Protein AF-A0A948YS20-F1 (afdb_monomer)

Secondary structure (DSSP, 8-state):
--HHHHHHHHHHHHHHHHHHHHHHHHHHHHHH------TT-GGGS--HHHHHHS-HHHHHHHHHHHHHHHHHHHHHH--

Sequence (79 aa):
MNLREMAYKAGRWAERIRWRVWNKHLLLFWHRLWIRRNEFHGSLRLDADALMVMNKKERGRYVKDLFRRRRIAHEADGP

Radius of gyration: 16.5 Å; Cα contacts (8 Å, |Δi|>4): 35; chains: 1; bounding box: 40×21×50 Å

Mean predicted aligned error: 9.14 Å

Foldseek 3Di:
DDPVVVVVVVVVVVVLVVLVVVLVVLVVVLVVVLDALALVPPSLDDDPSNVVSDDPVRNVVVVVVSVVSSVSNDVNVPD

Structure (mmCIF, N/CA/C/O backbone):
data_AF-A0A948YS20-F1
#
_entry.id   AF-A0A948YS20-F1
#
loop_
_atom_site.group_PDB
_atom_site.id
_atom_site.type_symbol
_atom_site.label_atom_id
_atom_site.label_alt_id
_atom_site.label_comp_id
_atom_site.label_asym_id
_atom_site.label_entity_id
_atom_site.label_seq_id
_atom_site.pdbx_PDB_ins_code
_atom_site.Cartn_x
_atom_site.Cartn_y
_atom_site.Cartn_z
_atom_site.occupancy
_atom_site.B_iso_or_equiv
_atom_site.auth_seq_id
_atom_site.auth_comp_id
_atom_site.auth_asym_id
_atom_site.auth_atom_id
_atom_site.pdbx_PDB_model_num
ATOM 1 N N . MET A 1 1 ? -27.611 -0.155 26.582 1.00 60.28 1 MET A N 1
ATOM 2 C CA . MET A 1 1 ? -26.450 -0.739 25.875 1.00 60.28 1 MET A CA 1
ATOM 3 C C . MET A 1 1 ? -26.085 -2.038 26.580 1.00 60.28 1 MET A C 1
ATOM 5 O O . MET A 1 1 ? -25.838 -2.001 27.777 1.00 60.28 1 MET A O 1
ATOM 9 N N . ASN A 1 2 ? -26.168 -3.175 25.888 1.00 84.31 2 ASN A N 1
ATOM 10 C CA . ASN A 1 2 ? -26.024 -4.526 26.465 1.00 84.31 2 ASN A CA 1
ATOM 11 C C . ASN A 1 2 ? -24.559 -5.019 26.369 1.00 84.31 2 ASN A C 1
ATOM 13 O O . ASN A 1 2 ? -23.852 -4.659 25.428 1.00 84.31 2 ASN A O 1
ATOM 17 N N . LEU A 1 3 ? -24.117 -5.879 27.299 1.00 76.50 3 LEU A N 1
ATOM 18 C CA . LEU A 1 3 ? -22.862 -6.654 27.250 1.00 76.50 3 LEU A CA 1
ATOM 19 C C . LEU A 1 3 ? -22.515 -7.196 25.846 1.00 76.50 3 LEU A C 1
ATOM 21 O O . LEU A 1 3 ? -21.367 -7.102 25.415 1.00 76.50 3 LEU A O 1
ATOM 25 N N . ARG A 1 4 ? -23.502 -7.692 25.089 1.00 77.00 4 ARG A N 1
ATOM 26 C CA . ARG A 1 4 ? -23.318 -8.219 23.723 1.00 77.00 4 ARG A CA 1
ATOM 27 C C . ARG A 1 4 ? -22.931 -7.138 22.704 1.00 77.00 4 ARG A C 1
ATOM 29 O O . ARG A 1 4 ? -22.081 -7.373 21.848 1.00 77.00 4 ARG A O 1
ATOM 36 N N . GLU A 1 5 ? -23.502 -5.937 22.815 1.00 76.50 5 GLU A N 1
ATOM 37 C CA . GLU A 1 5 ? -23.108 -4.789 21.984 1.00 76.50 5 GLU A CA 1
ATOM 38 C C . GLU A 1 5 ? -21.714 -4.277 22.354 1.00 76.50 5 GLU A C 1
ATOM 40 O O . GLU A 1 5 ? -20.954 -3.871 21.474 1.00 76.50 5 GLU A O 1
ATOM 45 N N . MET A 1 6 ? -21.365 -4.297 23.645 1.00 75.69 6 MET A N 1
ATOM 46 C CA . MET A 1 6 ? -20.040 -3.880 24.109 1.00 75.69 6 MET A CA 1
ATOM 47 C C . MET A 1 6 ? -18.953 -4.835 23.605 1.00 75.69 6 MET A C 1
ATOM 49 O O . MET A 1 6 ? -17.946 -4.373 23.070 1.00 75.69 6 MET A O 1
ATOM 53 N N . ALA A 1 7 ? -19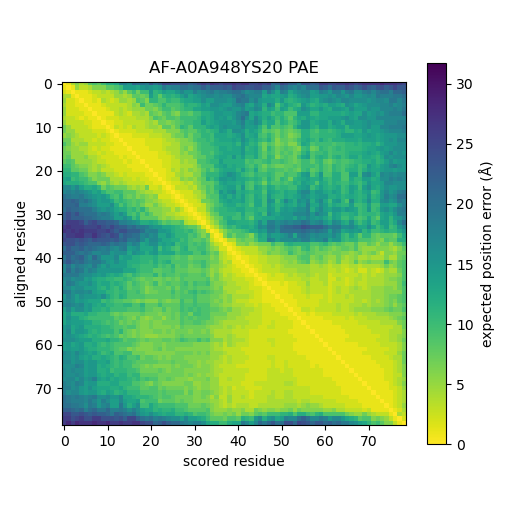.190 -6.149 23.669 1.00 78.06 7 ALA A N 1
ATOM 54 C CA . ALA A 1 7 ? -18.288 -7.160 23.118 1.00 78.06 7 ALA A CA 1
ATOM 55 C C . ALA A 1 7 ? -18.114 -7.020 21.593 1.00 78.06 7 ALA A C 1
ATOM 57 O O . ALA A 1 7 ? -16.990 -7.049 21.090 1.00 78.06 7 ALA A O 1
ATOM 58 N N . TYR A 1 8 ? -19.203 -6.783 20.853 1.00 78.88 8 TYR A N 1
ATOM 59 C CA . TYR A 1 8 ? -19.143 -6.554 19.405 1.00 78.88 8 TYR A CA 1
ATOM 60 C C . TYR A 1 8 ? -18.327 -5.301 19.045 1.00 78.88 8 TYR A C 1
ATOM 62 O O . TYR A 1 8 ? -17.461 -5.339 18.165 1.00 78.88 8 TYR A O 1
ATOM 70 N N . LYS A 1 9 ? -18.556 -4.186 19.754 1.00 76.69 9 LYS A N 1
ATOM 71 C CA . LYS A 1 9 ? -17.786 -2.945 19.570 1.00 76.69 9 LYS A CA 1
ATOM 72 C C . LYS A 1 9 ? -16.304 -3.148 19.891 1.00 76.69 9 LYS A C 1
ATOM 74 O O . LYS A 1 9 ? -15.465 -2.674 19.128 1.00 76.69 9 LYS A O 1
ATOM 79 N N . ALA A 1 10 ? -15.984 -3.875 20.962 1.00 76.69 10 ALA A N 1
ATOM 80 C CA . ALA A 1 10 ? -14.608 -4.190 21.340 1.00 76.69 10 ALA A CA 1
ATOM 81 C C . ALA A 1 10 ? -13.892 -5.029 20.265 1.00 76.69 10 ALA A C 1
ATOM 83 O O . ALA A 1 10 ? -12.778 -4.685 19.868 1.00 76.69 10 ALA A O 1
ATOM 84 N N . GLY A 1 11 ? -14.552 -6.055 19.712 1.00 81.12 11 GLY A N 1
ATOM 85 C CA . GLY A 1 11 ? -14.003 -6.873 18.622 1.00 81.12 11 GLY A CA 1
ATOM 86 C C . GLY A 1 11 ? -13.701 -6.059 17.359 1.00 81.12 11 GLY A C 1
ATOM 87 O O . GLY A 1 11 ? -12.590 -6.108 16.829 1.00 81.12 11 GLY A O 1
ATOM 88 N N . ARG A 1 12 ? -14.646 -5.210 16.934 1.00 78.00 12 ARG A N 1
ATOM 89 C CA . ARG A 1 12 ? -14.471 -4.290 15.792 1.00 78.00 12 ARG A CA 1
ATOM 90 C C . ARG A 1 12 ? -13.333 -3.287 16.012 1.00 78.00 12 ARG A C 1
ATOM 92 O O . ARG A 1 12 ? -12.665 -2.877 15.060 1.00 78.00 12 ARG A O 1
ATOM 99 N N . TRP A 1 13 ? -13.122 -2.861 17.256 1.00 79.62 13 TRP A N 1
ATOM 100 C CA . TRP A 1 13 ? -12.052 -1.932 17.613 1.00 79.62 13 TRP A CA 1
ATOM 101 C C . TRP A 1 13 ? -10.676 -2.607 17.565 1.00 79.62 13 TRP A C 1
ATOM 103 O O . TRP A 1 13 ? -9.749 -2.062 16.963 1.00 79.62 13 TRP A O 1
ATOM 113 N N . ALA A 1 14 ? -10.568 -3.828 18.097 1.00 79.81 14 ALA A N 1
ATOM 114 C CA . ALA A 1 14 ? -9.356 -4.641 18.024 1.00 79.81 14 ALA A CA 1
ATOM 115 C C . ALA A 1 14 ? -8.961 -4.961 16.573 1.00 79.81 14 ALA A C 1
ATOM 117 O O . ALA A 1 14 ? -7.789 -4.839 16.212 1.00 79.81 14 ALA A O 1
ATOM 118 N N . GLU A 1 15 ? -9.926 -5.289 15.708 1.00 77.81 15 GLU A N 1
ATOM 119 C CA . GLU A 1 15 ? -9.672 -5.452 14.273 1.00 77.81 15 GLU A CA 1
ATOM 120 C C . GLU A 1 15 ? -9.139 -4.170 13.644 1.00 77.81 15 GLU A C 1
ATOM 122 O O . GLU A 1 15 ? -8.105 -4.198 12.983 1.00 77.81 15 GLU A O 1
ATOM 127 N N . ARG A 1 16 ? -9.785 -3.022 13.879 1.00 77.94 16 ARG A N 1
ATOM 128 C CA . ARG A 1 16 ? -9.310 -1.732 13.355 1.00 77.94 16 ARG A CA 1
ATOM 129 C C . ARG A 1 16 ? -7.873 -1.422 13.763 1.00 77.94 16 ARG A C 1
ATOM 131 O O . ARG A 1 16 ? -7.117 -0.892 12.948 1.00 77.94 16 ARG A O 1
ATOM 138 N N . ILE A 1 17 ? -7.493 -1.735 15.001 1.00 81.06 17 ILE A N 1
ATOM 139 C CA . ILE A 1 17 ? -6.108 -1.589 15.460 1.00 81.06 17 IL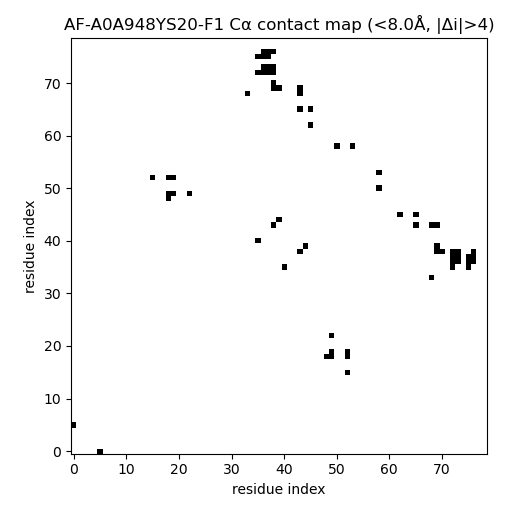E A CA 1
ATOM 140 C C . ILE A 1 17 ? -5.188 -2.535 14.706 1.00 81.06 17 ILE A C 1
ATOM 142 O O . ILE A 1 17 ? -4.171 -2.079 14.186 1.00 81.06 17 ILE A O 1
ATOM 146 N N . ARG A 1 18 ? -5.558 -3.814 14.586 1.00 78.12 18 ARG A N 1
ATOM 147 C CA . ARG A 1 18 ? -4.792 -4.807 13.826 1.00 78.12 18 ARG A CA 1
ATOM 148 C C . ARG A 1 18 ? -4.546 -4.331 12.396 1.00 78.12 18 ARG A C 1
ATOM 150 O O . ARG A 1 18 ? -3.404 -4.317 11.960 1.00 78.12 18 ARG A O 1
ATOM 157 N N . TRP A 1 19 ? -5.580 -3.836 11.716 1.00 75.06 19 TRP A N 1
ATOM 158 C CA . TRP A 1 19 ? -5.488 -3.278 10.365 1.00 75.06 19 TRP A CA 1
ATOM 159 C C . TRP A 1 19 ? -4.610 -2.024 10.290 1.00 75.06 19 TRP A C 1
ATOM 161 O O . TRP A 1 19 ? -3.853 -1.863 9.338 1.00 75.06 19 TRP A O 1
ATOM 171 N N . ARG A 1 20 ? -4.657 -1.129 11.286 1.00 74.12 20 ARG A N 1
ATOM 172 C CA . ARG A 1 20 ? -3.769 0.049 11.345 1.00 74.12 20 ARG A CA 1
ATOM 173 C C . ARG A 1 20 ? -2.306 -0.333 11.551 1.00 74.12 20 ARG A C 1
ATOM 175 O O . ARG A 1 20 ? -1.433 0.247 10.907 1.00 74.12 20 ARG A O 1
ATOM 182 N N . VAL A 1 21 ? -2.046 -1.283 12.445 1.00 75.31 21 VAL A N 1
ATOM 183 C CA . VAL A 1 21 ? -0.706 -1.813 12.721 1.00 75.31 21 VAL A CA 1
ATOM 184 C C . VAL A 1 21 ? -0.178 -2.528 11.479 1.00 75.31 21 VAL A C 1
ATOM 186 O O . VAL A 1 21 ? 0.896 -2.180 10.995 1.00 75.31 21 VAL A O 1
ATOM 189 N N . TRP A 1 22 ? -0.979 -3.416 10.887 1.00 69.94 22 TRP A N 1
ATOM 190 C CA . TRP A 1 22 ? -0.689 -4.084 9.619 1.00 69.94 22 TRP A CA 1
ATOM 191 C C . TRP A 1 22 ? -0.389 -3.081 8.506 1.00 69.94 22 TRP A C 1
ATOM 193 O O . TRP A 1 22 ? 0.641 -3.203 7.862 1.00 69.94 22 TRP A O 1
ATOM 203 N N . ASN A 1 23 ? -1.187 -2.020 8.348 1.00 70.06 23 ASN A N 1
ATOM 204 C CA . ASN A 1 23 ? -0.929 -0.959 7.370 1.00 70.06 23 ASN A CA 1
ATOM 205 C C . ASN A 1 23 ? 0.400 -0.231 7.593 1.00 70.06 23 ASN A C 1
ATOM 207 O O . ASN A 1 23 ? 1.105 0.058 6.627 1.00 70.06 23 ASN A O 1
ATOM 211 N N . LYS A 1 24 ? 0.762 0.073 8.846 1.00 71.12 24 LYS A N 1
ATOM 212 C CA . LYS A 1 24 ? 2.062 0.685 9.161 1.00 71.12 24 LYS A CA 1
ATOM 213 C C . LYS A 1 24 ? 3.222 -0.265 8.864 1.00 71.12 24 LYS A C 1
ATOM 215 O O . LYS A 1 24 ? 4.219 0.174 8.296 1.00 71.12 24 LYS A O 1
ATOM 220 N N . HIS A 1 25 ? 3.088 -1.546 9.205 1.00 67.12 25 HIS A N 1
ATOM 221 C CA . HIS A 1 25 ? 4.100 -2.555 8.895 1.00 67.12 25 HIS A CA 1
ATOM 222 C C . HIS A 1 25 ? 4.198 -2.831 7.398 1.00 67.12 25 HIS A C 1
ATOM 224 O O . HIS A 1 25 ? 5.310 -2.912 6.895 1.00 67.12 25 HIS A O 1
ATOM 230 N N . LEU A 1 26 ? 3.077 -2.885 6.676 1.00 65.88 26 LEU A N 1
ATOM 231 C CA . LEU A 1 26 ? 3.039 -2.931 5.218 1.00 65.88 26 LEU A CA 1
ATOM 232 C C . LEU A 1 26 ? 3.779 -1.730 4.654 1.00 65.88 26 LEU A C 1
ATOM 234 O O . LEU A 1 26 ? 4.706 -1.940 3.897 1.00 65.88 26 LEU A O 1
ATOM 238 N N . LEU A 1 27 ? 3.448 -0.493 5.041 1.00 62.34 27 LEU A N 1
ATOM 239 C CA . LEU A 1 27 ? 4.163 0.717 4.599 1.00 62.34 27 LEU A CA 1
ATOM 240 C C . LEU A 1 27 ? 5.678 0.612 4.822 1.00 62.34 27 LEU A C 1
ATOM 242 O O . LEU A 1 27 ? 6.448 0.860 3.897 1.00 62.34 27 LEU A O 1
ATOM 246 N N . LEU A 1 28 ? 6.113 0.184 6.008 1.00 58.28 28 LEU A N 1
ATOM 247 C CA . LEU A 1 28 ? 7.532 -0.032 6.310 1.00 58.28 28 LEU A CA 1
ATOM 248 C C . LEU A 1 28 ? 8.151 -1.154 5.464 1.00 58.28 28 LEU A C 1
ATOM 250 O O . LEU A 1 28 ? 9.273 -1.019 4.983 1.00 58.28 28 LEU A O 1
ATOM 254 N N . PHE A 1 29 ? 7.423 -2.244 5.242 1.00 61.97 29 PHE A N 1
ATOM 255 C CA . PHE A 1 29 ? 7.862 -3.362 4.415 1.00 61.97 29 PHE A CA 1
ATOM 256 C C . PHE A 1 29 ? 7.938 -2.957 2.936 1.00 61.97 29 PHE A C 1
ATOM 258 O O . PHE A 1 29 ? 8.928 -3.247 2.276 1.00 61.97 29 PHE A O 1
ATOM 265 N N . TRP A 1 30 ? 6.975 -2.181 2.434 1.00 60.03 30 TRP A N 1
ATOM 266 C CA . TRP A 1 30 ? 6.956 -1.596 1.091 1.00 60.03 30 TRP A CA 1
ATOM 267 C C . TRP A 1 30 ? 8.150 -0.698 0.830 1.00 60.03 30 TRP A C 1
ATOM 269 O O . TRP A 1 30 ? 8.732 -0.776 -0.247 1.00 60.03 30 TRP A O 1
ATOM 279 N N . HIS A 1 31 ? 8.535 0.124 1.810 1.00 57.84 31 HIS A N 1
ATOM 280 C CA . HIS A 1 31 ? 9.747 0.933 1.714 1.00 57.84 31 HIS A CA 1
ATOM 281 C C . HIS A 1 31 ? 11.006 0.072 1.541 1.00 57.84 31 HIS A C 1
ATOM 283 O O . HIS A 1 31 ? 11.943 0.514 0.888 1.00 57.84 31 HIS A O 1
ATOM 289 N N . ARG A 1 32 ? 11.015 -1.166 2.056 1.00 59.69 32 ARG A N 1
ATOM 290 C CA . ARG A 1 32 ? 12.113 -2.129 1.861 1.00 59.69 32 ARG A CA 1
ATOM 291 C C . ARG A 1 32 ? 11.995 -2.929 0.559 1.00 59.69 32 ARG A C 1
ATOM 293 O O . ARG A 1 32 ? 12.992 -3.467 0.095 1.00 59.69 32 ARG A O 1
ATOM 300 N N . LEU A 1 33 ? 10.814 -2.988 -0.060 1.00 56.97 33 LEU A N 1
ATOM 301 C CA . LEU A 1 33 ? 10.547 -3.733 -1.299 1.00 56.97 33 LEU A CA 1
ATOM 302 C C . LEU A 1 33 ? 10.958 -2.987 -2.584 1.00 56.97 33 LEU A C 1
ATOM 304 O O . LEU A 1 33 ? 10.409 -3.269 -3.646 1.00 56.97 33 LEU A O 1
ATOM 308 N N . TRP A 1 34 ? 11.965 -2.110 -2.527 1.00 57.03 34 TRP A N 1
ATOM 309 C CA . TRP A 1 34 ? 12.609 -1.456 -3.685 1.00 57.03 34 TRP A CA 1
ATOM 310 C C . TRP A 1 34 ? 13.244 -2.427 -4.712 1.00 57.03 34 TRP A C 1
ATOM 312 O O . TRP A 1 34 ? 13.944 -2.005 -5.622 1.00 57.03 34 TRP A O 1
ATOM 322 N N . ILE 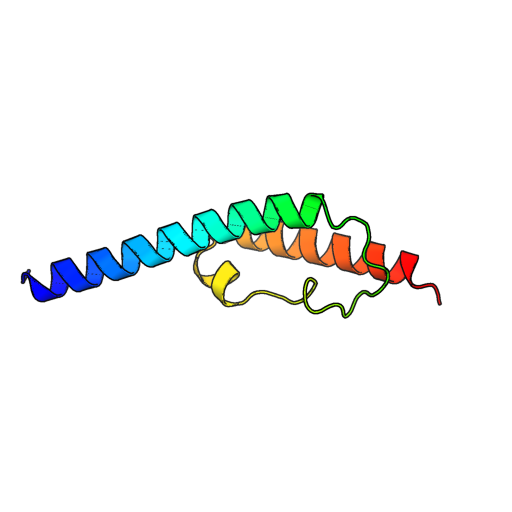A 1 35 ? 12.991 -3.731 -4.590 1.00 57.97 35 ILE A N 1
ATOM 323 C CA . ILE A 1 35 ? 13.552 -4.802 -5.412 1.00 57.97 35 ILE A CA 1
ATOM 324 C C . ILE A 1 35 ? 12.403 -5.701 -5.894 1.00 57.97 35 ILE A C 1
ATOM 326 O O . ILE A 1 35 ? 12.302 -6.871 -5.527 1.00 57.97 35 ILE A O 1
ATOM 330 N N . ARG A 1 36 ? 11.455 -5.160 -6.662 1.00 64.38 36 ARG A N 1
ATOM 331 C CA . ARG A 1 36 ? 10.475 -5.984 -7.386 1.00 64.38 36 ARG A CA 1
ATOM 332 C C . ARG A 1 36 ? 10.599 -5.645 -8.863 1.00 64.38 36 ARG A C 1
ATOM 334 O O . ARG A 1 36 ? 10.303 -4.522 -9.242 1.00 64.38 36 ARG A O 1
ATOM 341 N N . ARG A 1 37 ? 11.064 -6.615 -9.658 1.00 64.00 37 ARG A N 1
ATOM 342 C CA . ARG A 1 37 ? 11.182 -6.482 -11.118 1.00 64.00 37 ARG A CA 1
ATOM 343 C C . ARG A 1 37 ? 9.823 -6.324 -11.799 1.00 64.00 37 ARG A C 1
ATOM 345 O O . ARG A 1 37 ? 9.727 -5.578 -12.744 1.00 64.00 37 ARG A O 1
ATOM 352 N N . ASN A 1 38 ? 8.775 -6.944 -11.257 1.00 72.44 38 ASN A N 1
ATOM 353 C CA . ASN A 1 38 ? 7.483 -7.052 -11.929 1.00 72.44 38 ASN A CA 1
ATOM 354 C C . ASN A 1 38 ? 6.414 -6.129 -11.311 1.00 72.44 38 ASN A C 1
ATOM 356 O O . ASN A 1 38 ? 6.124 -6.208 -10.109 1.00 72.44 38 ASN A O 1
ATOM 360 N N . GLU A 1 39 ? 5.784 -5.296 -12.142 1.00 71.69 39 GLU A N 1
ATOM 361 C CA . GLU A 1 39 ? 4.727 -4.356 -11.743 1.00 71.69 39 GLU A CA 1
ATOM 362 C C . GLU A 1 39 ? 3.388 -5.018 -11.358 1.00 71.69 39 GLU A C 1
ATOM 364 O O . GLU A 1 39 ? 2.616 -4.464 -10.568 1.00 71.69 39 GLU A O 1
ATOM 369 N N . PHE A 1 40 ? 3.137 -6.232 -11.850 1.00 76.19 40 PHE A N 1
ATOM 370 C CA . PHE A 1 40 ? 1.965 -7.063 -11.561 1.00 76.19 40 PHE A CA 1
ATOM 371 C C . PHE A 1 40 ? 2.134 -7.939 -10.322 1.00 76.19 40 PHE A C 1
ATOM 373 O O . PHE A 1 40 ? 1.231 -8.709 -9.977 1.00 76.19 40 PHE A O 1
ATOM 380 N N . HIS A 1 41 ? 3.269 -7.840 -9.626 1.00 75.50 41 HIS A N 1
ATOM 381 C CA . HIS A 1 41 ? 3.493 -8.607 -8.410 1.00 75.50 41 HIS A CA 1
ATOM 382 C C . HIS A 1 41 ? 2.339 -8.362 -7.425 1.00 75.50 41 HIS A C 1
ATOM 384 O O . HIS A 1 41 ? 1.945 -7.219 -7.194 1.00 75.50 41 HIS A O 1
ATOM 390 N N . GLY A 1 42 ? 1.797 -9.426 -6.816 1.00 73.94 42 GLY A N 1
ATOM 391 C CA . GLY A 1 42 ? 0.599 -9.354 -5.960 1.00 73.94 42 GLY A CA 1
ATOM 392 C C . GLY A 1 42 ? 0.720 -8.344 -4.819 1.00 73.94 42 GLY A C 1
ATOM 393 O O . GLY A 1 42 ? -0.262 -7.777 -4.353 1.00 73.94 42 GLY A O 1
ATOM 394 N N . SER A 1 43 ? 1.959 -8.054 -4.444 1.00 73.38 43 SER A N 1
ATOM 395 C CA . SER A 1 43 ? 2.302 -7.007 -3.513 1.00 73.38 43 SER A CA 1
ATOM 396 C C . SER A 1 43 ? 1.870 -5.597 -4.016 1.00 73.38 43 SER A C 1
ATOM 398 O O . SER A 1 43 ? 1.281 -4.805 -3.293 1.00 73.38 43 SER A O 1
ATOM 400 N N . LEU A 1 44 ? 2.066 -5.266 -5.288 1.00 76.50 44 LEU A N 1
ATOM 401 C CA . LEU A 1 44 ? 1.672 -3.978 -5.870 1.00 76.50 44 LEU A CA 1
ATOM 402 C C . LEU A 1 44 ? 0.171 -3.892 -6.200 1.00 76.50 44 LEU A C 1
ATOM 404 O O . LEU A 1 44 ? -0.254 -2.969 -6.900 1.00 76.50 44 LEU A O 1
ATOM 408 N N . ARG A 1 45 ? -0.663 -4.818 -5.714 1.00 82.88 45 ARG A N 1
ATOM 409 C CA . ARG A 1 45 ? -2.123 -4.725 -5.837 1.00 82.88 45 ARG A CA 1
ATOM 410 C C . ARG A 1 45 ? -2.692 -3.780 -4.782 1.00 82.88 45 ARG A C 1
ATOM 412 O O . ARG A 1 45 ? -2.109 -3.544 -3.729 1.00 82.88 45 ARG A O 1
ATOM 419 N N . LEU A 1 46 ? -3.841 -3.206 -5.117 1.00 82.50 46 LEU A N 1
ATOM 420 C CA . LEU A 1 46 ? -4.597 -2.374 -4.199 1.00 82.50 46 LEU A CA 1
ATOM 421 C C . LEU A 1 46 ? -5.178 -3.269 -3.097 1.00 82.50 46 LEU A C 1
ATOM 423 O O . LEU A 1 46 ? -5.859 -4.245 -3.400 1.00 82.50 46 LEU A O 1
ATOM 427 N N . ASP A 1 47 ? -4.921 -2.925 -1.843 1.00 83.38 47 ASP A N 1
ATOM 428 C CA . ASP A 1 47 ? -5.468 -3.621 -0.682 1.00 83.38 47 ASP A CA 1
ATOM 429 C C . ASP A 1 47 ? -6.753 -2.902 -0.236 1.00 83.38 47 ASP A C 1
ATOM 431 O O . ASP A 1 47 ? -6.726 -1.795 0.314 1.00 83.38 47 ASP A O 1
ATOM 435 N N . ALA A 1 48 ? -7.899 -3.499 -0.571 1.00 81.31 48 ALA A N 1
ATOM 436 C CA . ALA A 1 48 ? -9.214 -2.922 -0.306 1.00 81.31 48 ALA A CA 1
ATOM 437 C C . ALA A 1 48 ? -9.509 -2.825 1.199 1.00 81.31 48 ALA A C 1
ATOM 439 O O . ALA A 1 48 ? -10.059 -1.819 1.658 1.00 81.31 48 ALA A O 1
ATOM 440 N N . ASP A 1 49 ? -9.084 -3.818 1.976 1.00 78.44 49 ASP A N 1
ATOM 441 C CA . ASP A 1 49 ? -9.313 -3.856 3.417 1.00 78.44 49 ASP A CA 1
ATOM 442 C C . ASP A 1 49 ? -8.458 -2.810 4.139 1.00 78.44 49 ASP A C 1
ATOM 444 O O . ASP A 1 49 ? -8.938 -2.071 5.008 1.00 78.44 49 ASP A O 1
ATOM 448 N N . ALA A 1 50 ? -7.209 -2.647 3.697 1.00 75.19 50 ALA A N 1
ATOM 449 C CA . ALA A 1 50 ? -6.345 -1.559 4.128 1.00 75.19 50 ALA A CA 1
ATOM 450 C C . ALA A 1 50 ? -6.981 -0.182 3.879 1.00 75.19 50 ALA A C 1
ATOM 452 O O . ALA A 1 50 ? -6.942 0.683 4.761 1.00 75.19 50 ALA A O 1
ATOM 453 N N . LEU A 1 51 ? -7.591 0.031 2.709 1.00 81.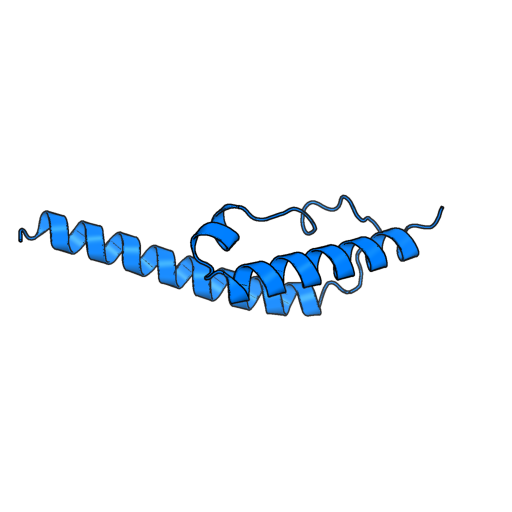56 51 LEU A N 1
ATOM 454 C CA . LEU A 1 51 ? -8.258 1.290 2.367 1.00 81.56 51 LEU A CA 1
ATOM 455 C C . LEU A 1 51 ? -9.496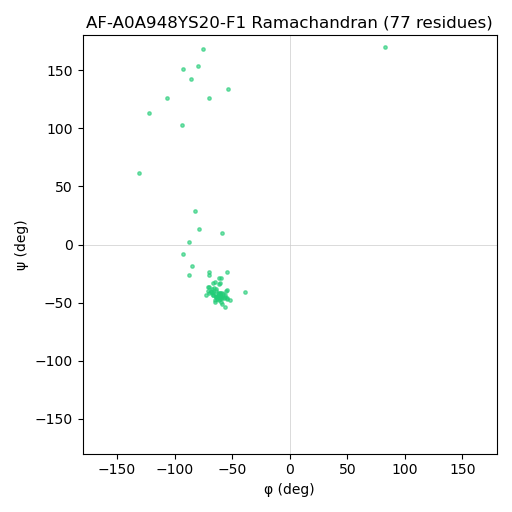 1.558 3.228 1.00 81.56 51 LEU A C 1
ATOM 457 O O . LEU A 1 51 ? -9.769 2.721 3.550 1.00 81.56 51 LEU A O 1
ATOM 461 N N . MET A 1 52 ? -10.234 0.522 3.637 1.00 82.00 52 MET A N 1
ATOM 462 C CA . MET A 1 52 ? -11.434 0.682 4.466 1.00 82.00 52 MET A CA 1
ATOM 463 C C . MET A 1 52 ? -11.142 1.349 5.814 1.00 82.00 52 MET A C 1
ATOM 465 O O . MET A 1 52 ? -11.967 2.122 6.305 1.00 82.00 52 MET A O 1
ATOM 469 N N . VAL A 1 53 ? -9.964 1.115 6.399 1.00 79.94 53 VAL A N 1
ATOM 470 C CA . VAL A 1 53 ? -9.587 1.686 7.704 1.00 79.94 53 VAL A CA 1
ATOM 471 C C . VAL A 1 53 ? -8.829 3.016 7.620 1.00 79.94 53 VAL A C 1
ATOM 473 O O . VAL A 1 53 ? -8.612 3.653 8.654 1.00 79.94 53 VAL A O 1
ATOM 476 N N . MET A 1 54 ? -8.438 3.439 6.414 1.00 80.12 54 MET A N 1
ATOM 477 C CA . MET A 1 54 ? -7.736 4.698 6.155 1.00 80.12 54 MET A CA 1
ATOM 478 C C . MET A 1 54 ? -8.703 5.872 5.978 1.00 80.12 54 MET A C 1
ATOM 480 O O . MET A 1 54 ? -9.747 5.756 5.330 1.00 80.12 54 MET A O 1
ATOM 484 N N . ASN A 1 55 ? -8.317 7.043 6.480 1.00 85.88 55 ASN A N 1
ATOM 485 C CA . ASN A 1 55 ? -8.987 8.303 6.163 1.00 85.88 55 ASN A CA 1
ATOM 486 C C . ASN A 1 55 ? -8.632 8.792 4.742 1.00 85.88 55 ASN A C 1
ATOM 488 O O . ASN A 1 55 ? -7.699 8.305 4.106 1.00 85.88 55 ASN A O 1
ATOM 492 N N . LYS A 1 56 ? -9.354 9.798 4.229 1.00 87.69 56 LYS A N 1
ATOM 493 C CA . LYS A 1 56 ? -9.174 10.312 2.855 1.00 87.69 56 LYS A CA 1
ATOM 494 C C . LYS A 1 56 ? -7.725 10.725 2.542 1.00 87.69 56 LYS A C 1
ATOM 496 O O . LYS A 1 56 ? -7.232 10.452 1.449 1.00 87.69 56 LYS A O 1
ATOM 501 N N . LYS A 1 57 ? -7.030 11.349 3.499 1.00 87.31 57 LYS A N 1
ATOM 502 C CA . LYS A 1 57 ? -5.636 11.798 3.340 1.00 87.31 57 LYS A CA 1
ATOM 503 C C . LYS A 1 57 ? -4.670 10.613 3.284 1.00 87.31 57 LYS A C 1
ATOM 505 O O . LYS A 1 57 ? -3.756 10.605 2.463 1.00 87.31 57 LYS A O 1
ATOM 510 N N . GLU A 1 58 ? -4.885 9.610 4.128 1.00 82.19 58 GLU A N 1
ATOM 511 C CA . GLU A 1 58 ? -4.118 8.360 4.142 1.00 82.19 58 GLU A CA 1
ATOM 512 C C . GLU A 1 58 ? -4.313 7.570 2.848 1.00 82.19 58 GLU A C 1
ATOM 514 O O . GLU A 1 58 ? -3.324 7.177 2.234 1.00 82.19 58 GLU A O 1
ATOM 519 N N . ARG A 1 59 ? -5.557 7.443 2.367 1.00 86.94 59 ARG A N 1
ATOM 520 C CA . ARG A 1 59 ? -5.865 6.804 1.078 1.00 86.94 59 ARG A CA 1
ATOM 521 C C . ARG A 1 59 ? -5.128 7.476 -0.076 1.00 86.94 59 ARG A C 1
ATOM 523 O O . ARG A 1 59 ? -4.508 6.793 -0.882 1.00 86.94 59 ARG A O 1
ATOM 530 N N . GLY A 1 60 ? -5.138 8.810 -0.130 1.00 87.62 60 GLY A N 1
ATOM 531 C CA . GLY A 1 60 ? -4.424 9.558 -1.168 1.00 87.62 60 GLY A CA 1
ATOM 532 C C . GLY A 1 60 ? -2.915 9.300 -1.154 1.00 87.62 60 GLY A C 1
ATOM 533 O O . GLY A 1 60 ? -2.315 9.074 -2.203 1.00 87.62 60 GLY A O 1
ATOM 534 N N . ARG A 1 61 ? -2.298 9.270 0.037 1.00 85.06 61 ARG A N 1
ATOM 535 C CA . ARG A 1 61 ? -0.873 8.927 0.187 1.0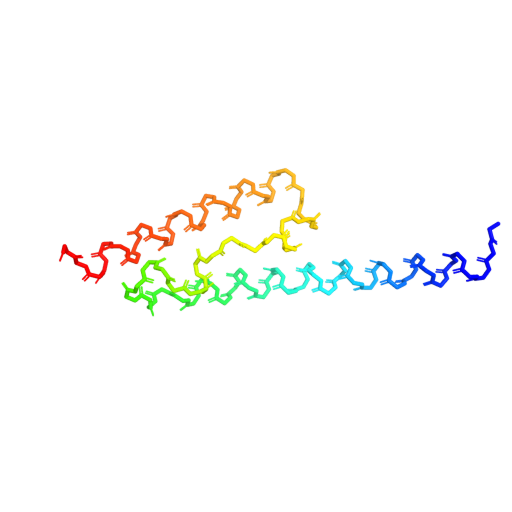0 85.06 61 ARG A CA 1
ATOM 536 C C . ARG A 1 61 ? -0.587 7.487 -0.234 1.00 85.06 61 ARG A C 1
ATOM 538 O O . ARG A 1 61 ? 0.374 7.266 -0.960 1.00 85.06 61 ARG A O 1
ATOM 545 N N . TYR A 1 62 ? -1.426 6.544 0.190 1.00 83.81 62 TYR A N 1
ATOM 546 C CA . TYR A 1 62 ? -1.305 5.130 -0.154 1.00 83.81 62 TYR A CA 1
ATOM 547 C C . TYR A 1 62 ? -1.366 4.912 -1.668 1.00 83.81 62 TYR A C 1
ATOM 549 O O . TYR A 1 62 ? -0.464 4.299 -2.231 1.00 83.81 62 TYR A O 1
ATOM 557 N N . VAL A 1 63 ? -2.380 5.469 -2.338 1.00 86.56 63 VAL A N 1
ATOM 558 C CA . VAL A 1 63 ? -2.556 5.334 -3.791 1.00 86.56 63 VAL A CA 1
ATOM 559 C C . VAL A 1 63 ? -1.386 5.972 -4.537 1.00 86.56 63 VAL A C 1
ATOM 561 O O . VAL A 1 63 ? -0.805 5.337 -5.413 1.00 86.56 63 VAL A O 1
ATOM 564 N N . LYS A 1 64 ? -0.982 7.194 -4.161 1.00 87.75 64 LYS A N 1
ATOM 565 C CA . LYS A 1 64 ? 0.163 7.877 -4.782 1.00 87.75 64 LYS A CA 1
ATOM 566 C C . LYS A 1 64 ? 1.454 7.063 -4.656 1.00 87.75 64 LYS A C 1
ATOM 568 O O . LYS A 1 64 ? 2.211 6.960 -5.617 1.00 87.75 64 LYS A O 1
ATOM 573 N N . ASP A 1 65 ? 1.703 6.483 -3.485 1.00 84.75 65 ASP A N 1
ATOM 574 C CA . ASP A 1 65 ? 2.887 5.661 -3.252 1.00 84.75 65 ASP A CA 1
ATOM 575 C C . ASP A 1 65 ? 2.819 4.312 -3.991 1.00 84.75 65 ASP A C 1
ATOM 577 O O . ASP A 1 65 ? 3.826 3.875 -4.542 1.00 84.75 65 ASP A O 1
ATOM 581 N N . LEU A 1 66 ? 1.635 3.697 -4.095 1.00 85.00 66 LEU A N 1
ATOM 582 C CA . LEU A 1 66 ? 1.411 2.488 -4.893 1.00 85.00 66 LEU A CA 1
ATOM 583 C C . LEU A 1 66 ? 1.708 2.726 -6.381 1.00 85.00 66 LEU A C 1
ATOM 585 O O . LEU A 1 66 ? 2.439 1.946 -6.986 1.00 85.00 66 LEU A O 1
ATOM 589 N N . PHE A 1 67 ? 1.193 3.818 -6.957 1.00 85.75 67 PHE A N 1
ATOM 590 C CA . PHE A 1 67 ? 1.477 4.202 -8.345 1.00 85.75 67 PHE A CA 1
ATOM 591 C C . PHE A 1 67 ? 2.963 4.460 -8.574 1.00 85.75 67 PHE A C 1
ATOM 593 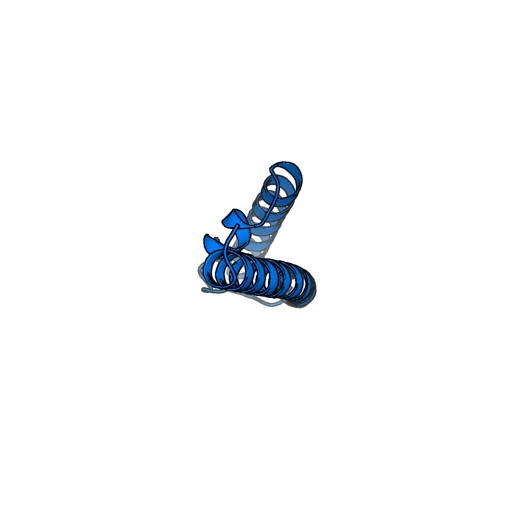O O . PHE A 1 67 ? 3.525 3.965 -9.546 1.00 85.75 67 PHE A O 1
ATOM 600 N N . ARG A 1 68 ? 3.617 5.187 -7.657 1.00 85.44 68 ARG A N 1
ATOM 601 C CA . ARG A 1 68 ? 5.066 5.406 -7.724 1.00 85.44 68 ARG A CA 1
ATOM 602 C C . ARG A 1 68 ? 5.825 4.078 -7.755 1.00 85.44 68 ARG A C 1
ATOM 604 O O . ARG A 1 68 ? 6.723 3.920 -8.571 1.00 85.44 68 ARG A O 1
ATOM 611 N N . ARG A 1 69 ? 5.455 3.126 -6.892 1.00 81.81 69 ARG A N 1
ATOM 612 C CA . ARG A 1 69 ? 6.091 1.802 -6.816 1.00 81.81 69 ARG A CA 1
ATOM 613 C C . ARG A 1 69 ? 5.851 0.953 -8.066 1.00 81.81 69 ARG A C 1
ATOM 615 O O . ARG A 1 69 ? 6.788 0.317 -8.527 1.00 81.81 69 ARG A O 1
ATOM 622 N N . ARG A 1 70 ? 4.638 0.974 -8.630 1.00 84.12 70 ARG A N 1
ATOM 623 C CA . ARG A 1 70 ? 4.342 0.312 -9.913 1.00 84.12 70 ARG A CA 1
ATOM 624 C C . ARG A 1 70 ? 5.176 0.879 -11.048 1.00 84.12 70 ARG A C 1
ATOM 626 O O . ARG A 1 70 ? 5.769 0.107 -11.778 1.00 84.12 70 ARG A O 1
ATOM 633 N N . ARG A 1 71 ? 5.282 2.207 -11.139 1.00 84.19 71 ARG A N 1
ATOM 634 C CA . ARG A 1 71 ? 6.091 2.861 -12.172 1.00 84.19 71 ARG A CA 1
ATOM 635 C C . ARG A 1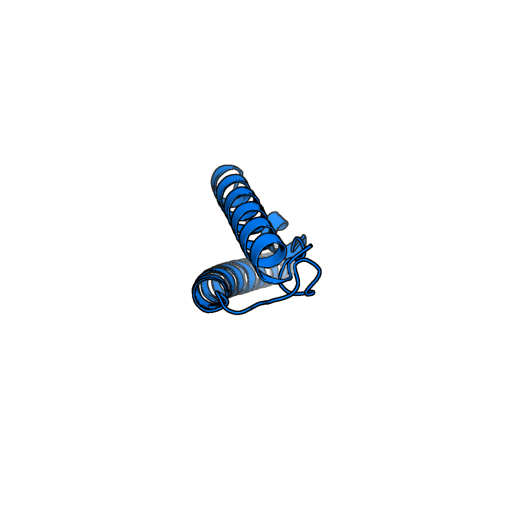 71 ? 7.565 2.455 -12.089 1.00 84.19 71 ARG A C 1
ATOM 637 O O . ARG A 1 71 ? 8.142 2.107 -13.103 1.00 84.19 71 ARG A O 1
ATOM 644 N N . ILE A 1 72 ? 8.139 2.436 -10.883 1.00 81.88 72 ILE A N 1
ATOM 645 C CA . ILE A 1 72 ? 9.521 1.969 -10.671 1.00 81.88 72 ILE A CA 1
ATOM 646 C C . ILE A 1 72 ? 9.676 0.498 -11.081 1.00 81.88 72 ILE A C 1
ATOM 648 O O . ILE A 1 72 ? 10.669 0.145 -11.702 1.00 81.88 72 ILE A O 1
ATOM 652 N N . ALA A 1 73 ? 8.710 -0.359 -10.736 1.00 83.06 73 ALA A N 1
ATOM 653 C CA . ALA A 1 73 ? 8.745 -1.765 -11.132 1.00 83.06 73 ALA A CA 1
ATOM 654 C C . ALA A 1 73 ? 8.650 -1.926 -12.659 1.00 83.06 73 ALA A C 1
ATOM 656 O O . ALA A 1 73 ? 9.446 -2.655 -13.226 1.00 83.06 73 ALA A O 1
ATOM 657 N N . HIS A 1 74 ? 7.757 -1.190 -13.323 1.00 82.62 74 HIS A N 1
ATOM 658 C CA . HIS A 1 74 ? 7.628 -1.166 -14.783 1.00 82.62 74 HIS A CA 1
ATOM 659 C C . HIS A 1 74 ? 8.930 -0.724 -15.472 1.00 82.62 74 HIS A C 1
ATOM 661 O O . HIS A 1 74 ? 9.411 -1.383 -16.384 1.00 82.62 74 HIS A O 1
ATOM 667 N N . GLU A 1 75 ? 9.555 0.353 -14.983 1.00 83.31 75 GLU A N 1
ATOM 668 C CA . GLU A 1 75 ? 10.860 0.824 -15.470 1.00 83.31 75 GLU A CA 1
ATOM 669 C C . GLU A 1 75 ? 11.980 -0.219 -15.256 1.00 83.31 75 GLU A C 1
ATOM 671 O O . GLU A 1 75 ? 12.942 -0.253 -16.020 1.00 83.31 75 GLU A O 1
ATOM 676 N N . ALA A 1 76 ? 11.867 -1.067 -14.226 1.00 75.75 76 ALA A N 1
ATOM 677 C CA . ALA A 1 76 ? 12.850 -2.097 -13.890 1.00 75.75 76 ALA A CA 1
ATOM 678 C C . ALA A 1 76 ? 12.642 -3.439 -14.616 1.00 75.75 76 ALA A C 1
ATOM 680 O O . ALA A 1 76 ? 13.616 -4.181 -14.765 1.00 75.75 76 ALA A O 1
ATOM 681 N N . ASP A 1 77 ? 11.412 -3.770 -15.025 1.00 72.88 77 ASP A N 1
ATOM 682 C CA . ASP A 1 77 ? 11.118 -4.967 -15.833 1.00 72.88 77 ASP A CA 1
ATOM 683 C C . ASP A 1 77 ? 11.660 -4.810 -17.266 1.00 72.88 77 ASP A C 1
ATOM 685 O O . ASP A 1 77 ? 12.049 -5.797 -17.887 1.00 72.88 77 ASP A O 1
ATOM 689 N N . GLY A 1 78 ? 11.799 -3.564 -17.740 1.00 65.75 78 GLY A N 1
ATOM 690 C CA . GLY A 1 78 ? 12.211 -3.251 -19.109 1.00 65.75 78 GLY A CA 1
ATOM 691 C C . GLY A 1 78 ? 11.039 -3.314 -20.104 1.0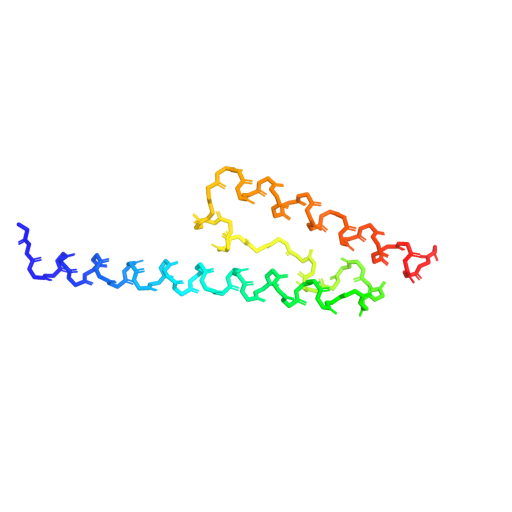0 65.75 78 GLY A C 1
ATOM 692 O O . GLY A 1 78 ? 9.939 -3.707 -19.719 1.00 65.75 78 GLY A O 1
ATOM 693 N N . PRO A 1 79 ? 11.243 -2.856 -21.355 1.00 57.22 79 PRO A N 1
ATOM 694 C CA . PRO A 1 79 ? 10.230 -2.906 -22.414 1.00 57.22 79 PRO A CA 1
ATOM 695 C C . PRO A 1 79 ? 9.855 -4.333 -22.837 1.00 57.22 79 PRO A C 1
ATOM 697 O O . PRO A 1 79 ? 10.731 -5.227 -22.770 1.00 57.22 79 PRO A O 1
#

pLDDT: mean 76.01, std 8.79, range [56.97, 87.75]

Solvent-accessible surface area (backbone atoms only — not comparable to full-atom values): 4581 Å² total; per-residue (Å²): 139,52,75,70,59,53,53,52,53,50,52,57,50,54,51,51,48,52,50,51,52,48,48,51,50,46,52,56,49,54,71,69,52,82,79,46,50,56,42,80,40,77,81,70,50,87,58,66,70,59,49,72,78,41,53,76,69,54,40,54,52,50,52,54,51,48,53,53,51,34,52,53,9,44,69,61,57,52,136